Protein AF-A0A2K2BXW1-F1 (afdb_monomer_lite)

Secondary structure (DSSP, 8-state):
-HHHHHHHHHHHHHH-HHHHTTS-HHHHHHHHHHHHHHT-HHHHHHHHHHHHHTT-GGGHHHHHHHHHHHHHTT--HHHHHHHHHHHHHHHHHH--------HHHHHHHHHHHHHTT-HHHHHHHHHHHHHTT--S-SHHHHHHHHHH-HHHHH---GGG--SHHHHHHHHHHHHHHHHTT--

pLDDT: mean 77.82, std 13.11, range [39.34, 91.94]

Sequence (183 aa):
NMGELLSFQSFYFAFNRTFMHSASPVYVLMLIDSCIHLGWLEMAHGILNDMDAAGDLTGFTQHMALLTAYYSREISRNERGREGYSFWGIKSNTGSKDLEGSRDLYEVLPLDFIRGAYFERAMEVSGYMEECNMYRDKWMYKDDFLKLHKNLCWSLKASEASTEAQRKSLECVKAFRKWVGID

Organism: Populus trichocarpa (NCBI:txid3694)

Radius of gyration: 18.89 Å; chains: 1; bounding box: 45×38×52 Å

Foldseek 3Di:
DVVVVVVLVVCDVVCDPVVVVVDDVVVLLVVLVVCLVVVVLVSSVVSVVSCVVVVNLPCLVSLLSSLVSCVVVVHDLVVSLVSLVVNVVSVVVVVDLDDCRPLVSLVCSLLSCLLVLVLVSSVVSVVSCVVVVSDPDLVSSVVSNCVRVVCLLPPLDVVPCPDPVSNVSSVSSVVSCVVSVND

Structure (mmCIF, N/CA/C/O backbone):
data_AF-A0A2K2BXW1-F1
#
_entry.id   AF-A0A2K2BXW1-F1
#
loop_
_atom_site.group_PDB
_atom_site.id
_atom_site.type_symbol
_atom_site.label_atom_id
_atom_site.label_alt_id
_atom_site.label_comp_id
_atom_site.label_asym_id
_atom_site.label_entity_id
_atom_site.label_seq_id
_atom_site.pdbx_PDB_ins_code
_atom_site.Cartn_x
_atom_site.Cartn_y
_atom_site.Cartn_z
_atom_site.occupancy
_atom_site.B_iso_or_equiv
_atom_site.auth_seq_id
_atom_site.auth_comp_id
_atom_site.auth_asym_id
_atom_site.auth_atom_id
_atom_site.pdbx_PDB_model_num
ATOM 1 N N . ASN A 1 1 ? 13.863 -21.609 -12.534 1.00 48.84 1 ASN A N 1
ATOM 2 C CA . ASN A 1 1 ? 14.953 -22.580 -12.811 1.00 48.84 1 ASN A CA 1
ATOM 3 C C . ASN A 1 1 ? 16.286 -21.948 -12.384 1.00 48.84 1 ASN A C 1
ATOM 5 O O . ASN A 1 1 ? 16.442 -20.751 -12.575 1.00 48.84 1 ASN A O 1
ATOM 9 N N . MET A 1 2 ? 17.234 -22.680 -11.782 1.00 39.34 2 MET A N 1
ATOM 10 C CA . MET A 1 2 ? 18.522 -22.114 -11.316 1.00 39.34 2 MET A CA 1
ATOM 11 C C . MET A 1 2 ? 19.331 -21.466 -12.462 1.00 39.34 2 MET A C 1
ATOM 13 O O . MET A 1 2 ? 20.060 -20.505 -12.235 1.00 39.34 2 MET A O 1
ATOM 17 N N . GLY A 1 3 ? 19.128 -21.922 -13.706 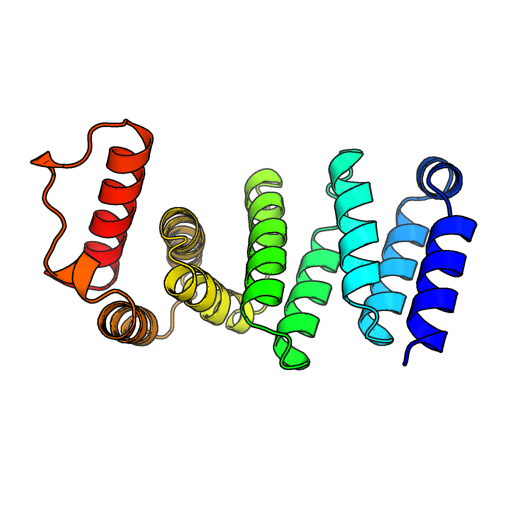1.00 49.62 3 GLY A N 1
ATOM 18 C CA . GLY A 1 3 ? 19.711 -21.306 -14.904 1.00 49.62 3 GLY A CA 1
ATOM 19 C C . GLY A 1 3 ? 19.158 -19.916 -15.255 1.00 49.62 3 GLY A C 1
ATOM 20 O O . GLY A 1 3 ? 19.908 -19.081 -15.748 1.00 49.62 3 GLY A O 1
ATOM 21 N N . GLU A 1 4 ? 17.889 -19.626 -14.946 1.00 53.47 4 GLU A N 1
ATOM 22 C CA . GLU A 1 4 ? 17.269 -18.313 -15.213 1.00 53.47 4 GLU A CA 1
ATOM 23 C C . GLU A 1 4 ? 17.752 -17.247 -14.223 1.00 53.47 4 GLU A C 1
ATOM 25 O O . GLU A 1 4 ? 17.963 -16.097 -14.596 1.00 53.47 4 GLU A O 1
ATOM 30 N N . LEU A 1 5 ? 17.988 -17.636 -12.964 1.00 50.19 5 LEU A N 1
ATOM 31 C CA . LEU A 1 5 ? 18.529 -16.755 -11.921 1.00 50.19 5 LEU A CA 1
ATOM 32 C C . LEU A 1 5 ? 19.974 -16.328 -12.216 1.00 50.19 5 LEU A C 1
ATOM 34 O O . LEU A 1 5 ? 20.338 -15.174 -11.997 1.00 50.19 5 LEU A O 1
ATOM 38 N N . LEU A 1 6 ? 20.785 -17.234 -12.767 1.00 51.28 6 LEU A N 1
ATOM 39 C CA . LEU A 1 6 ? 22.153 -16.918 -13.181 1.00 51.28 6 LEU A CA 1
ATOM 40 C C . LEU A 1 6 ? 22.181 -16.033 -14.434 1.00 51.28 6 LEU A C 1
ATOM 42 O O . LEU A 1 6 ? 22.986 -15.101 -14.493 1.00 51.28 6 LEU A O 1
ATOM 46 N N . SER A 1 7 ? 21.278 -16.246 -15.402 1.00 59.47 7 SER A N 1
ATOM 47 C CA . SER A 1 7 ? 21.140 -15.321 -16.537 1.00 59.47 7 SER A CA 1
ATOM 48 C C . SER A 1 7 ? 20.625 -13.950 -16.103 1.00 59.47 7 SER A C 1
ATOM 50 O O . SER A 1 7 ? 21.072 -12.942 -16.634 1.00 59.47 7 SER A O 1
ATOM 52 N N . PHE A 1 8 ? 19.740 -13.906 -15.105 1.00 55.47 8 PHE A N 1
ATOM 53 C CA . PHE A 1 8 ? 19.171 -12.687 -14.535 1.00 55.47 8 PHE A CA 1
ATOM 54 C C . PHE A 1 8 ? 20.229 -11.834 -13.838 1.00 55.47 8 PHE A C 1
ATOM 56 O O . PHE A 1 8 ? 20.357 -10.652 -14.143 1.00 55.47 8 PHE A O 1
ATOM 63 N N . GLN A 1 9 ? 21.023 -12.428 -12.940 1.00 57.84 9 GLN A N 1
ATOM 64 C CA . GLN A 1 9 ? 22.122 -11.713 -12.291 1.00 57.84 9 GLN A CA 1
ATOM 65 C C . GLN A 1 9 ? 23.160 -11.274 -13.316 1.00 57.84 9 GLN A C 1
ATOM 67 O O . GLN A 1 9 ? 23.591 -10.133 -13.263 1.00 57.84 9 GLN A O 1
ATOM 72 N N . SER A 1 10 ? 23.506 -12.124 -14.285 1.00 58.59 10 SER A N 1
ATOM 73 C CA . SER A 1 10 ? 24.451 -11.755 -15.346 1.00 58.59 10 SER A CA 1
ATOM 74 C C . SER A 1 10 ? 23.923 -10.620 -16.227 1.00 58.59 10 SER A C 1
ATOM 76 O O . SER A 1 10 ? 24.693 -9.735 -16.577 1.00 58.59 10 SER A O 1
ATOM 78 N N . PHE A 1 11 ? 22.625 -10.603 -16.548 1.00 60.72 11 PHE A N 1
ATOM 79 C CA . PHE A 1 11 ? 21.989 -9.530 -17.314 1.00 60.72 11 PHE A CA 1
ATOM 80 C C . PHE A 1 11 ? 21.939 -8.228 -16.514 1.00 60.72 11 PHE A C 1
ATOM 82 O O . PHE A 1 11 ? 22.378 -7.205 -17.018 1.00 60.72 11 PHE A O 1
ATOM 89 N N . TYR A 1 12 ? 21.499 -8.267 -15.254 1.00 58.25 12 TYR A N 1
ATOM 90 C CA . TYR A 1 12 ? 21.465 -7.105 -14.358 1.00 58.25 12 TYR A CA 1
ATOM 91 C C . TYR A 1 12 ? 22.872 -6.521 -14.121 1.00 58.25 12 TYR A C 1
ATOM 93 O O . TYR A 1 12 ? 23.077 -5.311 -14.224 1.00 58.25 12 TYR A O 1
ATOM 101 N N . PHE A 1 13 ? 23.878 -7.377 -13.902 1.00 55.88 13 PHE A N 1
ATOM 102 C CA . PHE A 1 13 ? 25.277 -6.962 -13.742 1.00 55.88 13 PHE A CA 1
ATOM 103 C C . PHE A 1 13 ? 25.891 -6.443 -15.052 1.00 55.88 13 PHE A C 1
ATOM 105 O O . PHE A 1 13 ? 26.672 -5.494 -15.022 1.00 55.88 13 PHE A O 1
ATOM 112 N N . ALA A 1 14 ? 25.535 -7.032 -16.201 1.00 53.28 14 ALA A N 1
ATOM 113 C CA . ALA A 1 14 ? 25.963 -6.563 -17.521 1.00 53.28 14 ALA A CA 1
ATOM 114 C C . ALA A 1 14 ? 25.272 -5.252 -17.929 1.00 53.28 14 ALA A C 1
ATOM 116 O O . ALA A 1 14 ? 25.868 -4.450 -18.644 1.00 53.28 14 ALA A O 1
ATOM 117 N N . PHE A 1 15 ? 24.044 -5.023 -17.459 1.00 55.72 15 PHE A N 1
ATOM 118 C CA . PHE A 1 15 ? 23.275 -3.810 -17.719 1.00 55.72 15 PHE A CA 1
ATOM 119 C C . PHE A 1 15 ? 23.812 -2.606 -16.929 1.00 55.72 15 PHE A C 1
ATOM 121 O O . PHE A 1 15 ? 23.799 -1.507 -17.460 1.00 55.72 15 PHE A O 1
ATOM 128 N N . ASN A 1 16 ? 24.371 -2.839 -15.733 1.00 60.56 16 ASN A N 1
ATOM 129 C CA . ASN A 1 16 ? 25.174 -1.947 -14.880 1.00 60.56 16 ASN A CA 1
ATOM 130 C C . ASN A 1 16 ? 24.644 -0.510 -14.612 1.00 60.56 16 ASN A C 1
ATOM 132 O O . ASN A 1 16 ? 24.109 0.211 -15.453 1.00 60.56 16 ASN A O 1
ATOM 136 N N . ARG A 1 17 ? 24.942 -0.015 -13.408 1.00 53.69 17 ARG A N 1
ATOM 137 C CA . ARG A 1 17 ? 24.579 1.317 -12.886 1.00 53.69 17 ARG A CA 1
ATOM 138 C C . ARG A 1 17 ? 24.999 2.478 -13.804 1.00 53.69 17 ARG A C 1
ATOM 140 O O . ARG A 1 17 ? 24.354 3.520 -13.838 1.00 53.69 17 ARG A O 1
ATOM 147 N N . THR A 1 18 ? 26.076 2.304 -14.570 1.00 51.09 18 THR A N 1
ATOM 148 C CA . THR A 1 18 ? 26.630 3.318 -15.483 1.00 51.09 18 THR A CA 1
ATOM 149 C C . THR A 1 18 ? 25.771 3.538 -16.734 1.00 51.09 18 THR A C 1
ATOM 151 O O . THR A 1 18 ? 25.723 4.658 -17.245 1.00 51.09 18 THR A O 1
ATOM 154 N N . PHE A 1 19 ? 25.067 2.508 -17.222 1.00 55.53 19 PHE A N 1
ATOM 155 C CA . PHE A 1 19 ? 24.155 2.659 -18.359 1.00 55.53 19 PHE A CA 1
ATOM 156 C C . PHE A 1 19 ? 22.874 3.374 -17.927 1.00 55.53 19 PHE A C 1
ATOM 158 O O . PHE A 1 19 ? 22.434 4.284 -18.613 1.00 55.53 19 PHE A O 1
ATOM 165 N N . MET A 1 20 ? 22.334 3.067 -16.744 1.00 56.97 20 MET A N 1
ATOM 166 C CA . MET A 1 20 ? 21.141 3.756 -16.226 1.00 56.97 20 MET A CA 1
ATOM 167 C C . MET A 1 20 ? 21.358 5.261 -16.018 1.00 56.97 20 MET A C 1
ATOM 169 O O . MET A 1 20 ? 20.463 6.047 -16.296 1.00 56.97 20 MET A O 1
ATOM 173 N N . HIS A 1 21 ? 22.562 5.679 -15.609 1.00 58.12 21 HIS A N 1
ATOM 174 C CA . HIS A 1 21 ? 22.909 7.101 -15.490 1.00 58.12 21 HIS A CA 1
ATOM 175 C C . HIS A 1 21 ? 23.162 7.814 -16.833 1.00 58.12 21 HIS A C 1
ATOM 177 O O . HIS A 1 21 ? 23.206 9.042 -16.858 1.00 58.12 21 HIS A O 1
ATOM 183 N N . SER A 1 22 ? 23.367 7.079 -17.933 1.00 58.22 22 SER A N 1
ATOM 184 C CA . SER A 1 22 ? 23.661 7.646 -19.263 1.00 58.22 22 SER A CA 1
ATOM 185 C C . SER A 1 22 ? 22.553 7.425 -20.299 1.00 58.22 22 SER A C 1
ATOM 187 O O . SER A 1 22 ? 22.516 8.119 -21.316 1.00 58.22 22 SER A O 1
ATOM 189 N N . ALA A 1 23 ? 21.638 6.491 -20.048 1.00 63.69 23 ALA A N 1
ATOM 190 C CA . ALA A 1 23 ? 20.479 6.223 -20.878 1.00 63.69 23 ALA A CA 1
ATOM 191 C C . ALA A 1 23 ? 19.386 7.271 -20.639 1.00 63.69 23 ALA A C 1
ATOM 193 O O . ALA A 1 23 ? 19.171 7.741 -19.525 1.00 63.69 23 ALA A O 1
ATOM 194 N N . SER A 1 24 ? 18.656 7.619 -21.701 1.00 72.25 24 SER A N 1
ATOM 195 C CA . SER A 1 24 ? 17.443 8.425 -21.558 1.00 72.25 24 SER A CA 1
ATOM 196 C C . SER A 1 24 ? 16.421 7.677 -20.683 1.00 72.25 24 SER A C 1
ATOM 198 O O . SER A 1 24 ? 16.218 6.482 -20.929 1.00 72.25 24 SER A O 1
ATOM 200 N N . PRO A 1 25 ? 15.731 8.355 -19.741 1.00 73.44 25 PRO A N 1
ATOM 201 C CA . PRO A 1 25 ? 14.702 7.750 -18.887 1.00 73.44 25 PRO A CA 1
ATOM 202 C C . PRO A 1 25 ? 13.674 6.920 -19.666 1.00 73.44 25 PRO A C 1
ATOM 204 O O . PRO A 1 25 ? 13.273 5.850 -19.229 1.00 73.44 25 PRO A O 1
ATOM 207 N N . VAL A 1 26 ? 13.336 7.334 -20.892 1.00 78.19 26 VAL A N 1
ATOM 208 C CA . VAL A 1 26 ? 12.394 6.625 -21.774 1.00 78.19 26 VAL A CA 1
ATOM 209 C C . VAL A 1 26 ? 12.809 5.171 -22.044 1.00 78.19 26 VAL A C 1
ATOM 211 O O . VAL A 1 26 ? 11.965 4.281 -21.997 1.00 78.19 26 VAL A O 1
ATOM 214 N N . TYR A 1 27 ? 14.096 4.896 -22.287 1.00 81.12 27 TYR A N 1
ATOM 215 C CA . TYR A 1 27 ? 14.561 3.524 -22.545 1.00 81.12 27 TYR A CA 1
ATOM 216 C C . TYR A 1 27 ? 14.471 2.642 -21.306 1.00 81.12 27 TYR A C 1
ATOM 218 O O . TYR A 1 27 ? 14.198 1.446 -21.412 1.00 81.12 27 TYR A O 1
ATOM 226 N N . VAL A 1 28 ? 14.693 3.237 -20.137 1.00 82.25 28 VAL A N 1
ATOM 227 C CA . VAL A 1 28 ? 14.585 2.535 -18.864 1.00 82.25 28 VAL A CA 1
ATOM 228 C C . VAL A 1 28 ? 13.135 2.130 -18.603 1.00 82.25 28 VAL A C 1
ATOM 230 O O . VAL A 1 28 ? 12.875 0.974 -18.275 1.00 82.25 28 VAL A O 1
ATOM 233 N N . LEU A 1 29 ? 12.185 3.037 -18.840 1.00 86.69 29 LEU A N 1
ATOM 234 C CA . LEU A 1 29 ? 10.755 2.746 -18.717 1.00 86.69 29 LEU A CA 1
ATOM 235 C C . LEU A 1 29 ? 10.319 1.612 -19.666 1.00 86.69 29 LEU A C 1
ATOM 237 O O . LEU A 1 29 ? 9.643 0.682 -19.234 1.00 86.69 29 LEU A O 1
ATOM 241 N N . MET A 1 30 ? 10.782 1.616 -20.925 1.00 87.94 30 MET A N 1
ATOM 242 C CA . MET A 1 30 ? 10.498 0.536 -21.888 1.00 87.94 30 MET A CA 1
ATOM 243 C C . MET A 1 30 ? 11.076 -0.822 -21.461 1.00 87.94 30 MET A C 1
ATOM 245 O O . MET A 1 30 ? 10.478 -1.872 -21.723 1.00 87.94 30 MET A O 1
ATOM 249 N N . LEU A 1 31 ? 12.248 -0.824 -20.819 1.00 86.94 31 LEU A N 1
ATOM 250 C CA . LEU A 1 31 ? 12.839 -2.039 -20.264 1.00 86.94 31 LEU A CA 1
ATOM 251 C C . LEU A 1 31 ? 11.983 -2.585 -19.120 1.00 86.94 31 LEU A C 1
ATOM 253 O O . LEU A 1 31 ? 11.695 -3.780 -19.105 1.00 86.94 31 LEU A O 1
ATOM 257 N N . ILE A 1 32 ? 11.547 -1.719 -18.203 1.00 89.38 32 ILE A N 1
ATOM 258 C CA . ILE A 1 32 ? 10.668 -2.104 -17.094 1.00 89.38 32 ILE A CA 1
ATOM 259 C C . ILE A 1 32 ? 9.369 -2.707 -17.631 1.00 89.38 32 ILE A C 1
ATOM 261 O O . ILE A 1 32 ? 8.989 -3.802 -17.210 1.00 89.38 32 ILE A O 1
ATOM 265 N N . ASP A 1 33 ? 8.740 -2.060 -18.615 1.00 90.31 33 ASP A N 1
ATOM 266 C CA . ASP A 1 33 ? 7.541 -2.590 -19.265 1.00 90.31 33 ASP A CA 1
ATOM 267 C C . ASP A 1 33 ? 7.815 -3.981 -19.849 1.00 90.31 33 ASP A C 1
ATOM 269 O O . ASP A 1 33 ? 7.049 -4.918 -19.617 1.00 90.31 33 ASP A O 1
ATOM 273 N N . SER A 1 34 ? 8.942 -4.164 -20.537 1.00 91.12 34 SER A N 1
ATOM 274 C CA . SER A 1 34 ? 9.338 -5.466 -21.088 1.00 91.12 34 SER A CA 1
ATOM 275 C C . SER A 1 34 ? 9.509 -6.530 -19.995 1.00 91.12 34 SER A C 1
ATOM 277 O O . SER A 1 34 ? 8.998 -7.643 -20.136 1.00 91.12 34 SER A O 1
ATOM 279 N N . CYS A 1 35 ? 10.159 -6.195 -18.874 1.00 89.94 35 CYS A N 1
ATOM 280 C CA . CYS A 1 35 ? 10.297 -7.083 -17.718 1.00 89.94 35 CYS A CA 1
ATOM 281 C C . CYS A 1 35 ? 8.930 -7.490 -17.143 1.00 89.94 35 CYS A C 1
ATOM 283 O O . CYS A 1 35 ? 8.716 -8.671 -16.866 1.00 89.94 35 CYS A O 1
ATOM 285 N N . ILE A 1 36 ? 7.985 -6.552 -17.017 1.00 91.94 36 ILE A N 1
ATOM 286 C CA . ILE A 1 36 ? 6.620 -6.822 -16.533 1.00 91.94 36 ILE A CA 1
ATOM 287 C C . ILE A 1 36 ? 5.892 -7.796 -17.469 1.00 91.94 36 ILE A C 1
ATOM 289 O O . ILE A 1 36 ? 5.328 -8.798 -17.012 1.00 91.94 36 ILE A O 1
ATOM 293 N N . HIS A 1 37 ? 5.947 -7.548 -18.780 1.00 90.75 37 HIS A N 1
ATOM 294 C CA . HIS A 1 37 ? 5.313 -8.407 -19.784 1.00 90.75 37 HIS A CA 1
ATOM 295 C C . HIS A 1 37 ? 5.898 -9.828 -19.761 1.00 90.75 37 HIS A C 1
ATOM 297 O O . HIS A 1 37 ? 5.150 -10.809 -19.754 1.00 90.75 37 HIS A O 1
ATOM 303 N N . LEU A 1 38 ? 7.224 -9.953 -19.650 1.00 87.88 38 LEU A N 1
ATOM 304 C CA . LEU A 1 38 ? 7.920 -11.241 -19.551 1.00 87.88 38 LEU A CA 1
ATOM 305 C C . LEU A 1 38 ? 7.726 -11.941 -18.196 1.00 87.88 38 LEU A C 1
ATOM 307 O O . LEU A 1 38 ? 7.980 -13.138 -18.077 1.00 87.88 38 LEU A O 1
ATOM 311 N N . GLY A 1 39 ? 7.231 -11.235 -17.177 1.00 87.56 39 GLY A N 1
ATOM 312 C CA . GLY A 1 39 ? 7.048 -11.780 -15.833 1.00 87.56 39 GLY A CA 1
ATOM 313 C C . GLY A 1 39 ? 8.270 -11.720 -14.938 1.00 87.56 39 GLY A C 1
ATOM 314 O O . GLY A 1 39 ? 8.292 -12.365 -13.893 1.00 87.56 39 GLY A O 1
ATOM 315 N N . TRP A 1 40 ? 9.280 -10.951 -15.322 1.00 89.06 40 TRP A N 1
ATOM 316 C CA . TRP A 1 40 ? 10.480 -10.712 -14.530 1.00 89.06 40 TRP A CA 1
ATOM 317 C C . TRP A 1 40 ? 10.213 -9.607 -13.503 1.00 89.06 40 TRP A C 1
ATOM 319 O O . TRP A 1 40 ? 10.855 -8.558 -13.516 1.00 89.06 40 TRP A O 1
ATOM 329 N N . LEU A 1 41 ? 9.230 -9.840 -12.627 1.00 89.56 41 LEU A N 1
ATOM 330 C CA . LEU A 1 41 ? 8.696 -8.818 -11.722 1.00 89.56 41 LEU A CA 1
ATOM 331 C C . LEU A 1 41 ? 9.747 -8.303 -10.736 1.00 89.56 41 LEU A C 1
ATOM 333 O O . LEU A 1 41 ? 9.879 -7.100 -10.570 1.00 89.56 41 LEU A O 1
ATOM 337 N N . GLU A 1 42 ? 10.568 -9.190 -10.171 1.00 86.94 42 GLU A N 1
ATOM 338 C CA . GLU A 1 42 ? 11.657 -8.784 -9.274 1.00 86.94 42 GLU A CA 1
ATOM 339 C C . GLU A 1 42 ? 12.731 -7.949 -10.000 1.00 86.94 42 GLU A C 1
ATOM 341 O O . GLU A 1 42 ? 13.354 -7.087 -9.3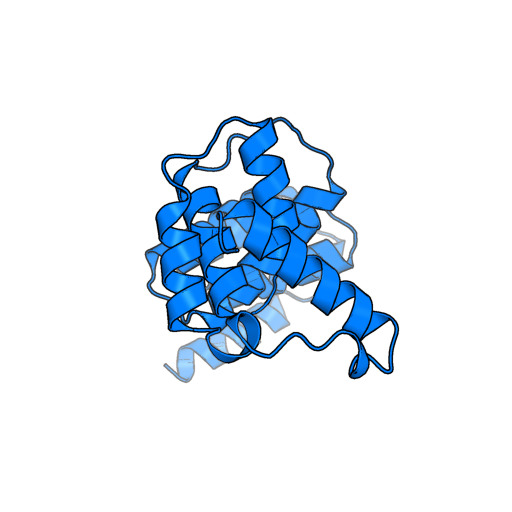86 1.00 86.94 42 GLU A O 1
ATOM 346 N N . MET A 1 43 ? 12.932 -8.148 -11.316 1.00 85.19 43 MET A N 1
ATOM 347 C CA . MET A 1 43 ? 13.828 -7.282 -12.103 1.00 85.19 43 MET A CA 1
ATOM 348 C C . MET A 1 43 ? 13.227 -5.897 -12.258 1.00 85.19 43 MET A C 1
ATOM 350 O O . MET A 1 43 ? 13.904 -4.906 -12.012 1.00 85.19 43 MET A O 1
ATOM 354 N N . ALA A 1 44 ? 11.958 -5.848 -12.665 1.00 89.69 44 ALA A N 1
ATOM 355 C CA . ALA A 1 44 ? 11.225 -4.603 -12.822 1.00 89.69 44 ALA A CA 1
ATOM 356 C C . ALA A 1 44 ? 11.220 -3.810 -11.506 1.00 89.69 44 ALA A C 1
ATOM 358 O O . ALA A 1 44 ? 11.543 -2.627 -11.517 1.00 89.69 44 ALA A O 1
ATOM 359 N N . HIS A 1 45 ? 10.958 -4.482 -10.381 1.00 88.56 45 HIS A N 1
ATOM 360 C CA . HIS A 1 45 ? 11.012 -3.904 -9.039 1.00 88.56 45 HIS A CA 1
ATOM 361 C C . HIS A 1 45 ? 12.404 -3.355 -8.698 1.00 88.56 45 HIS A C 1
ATOM 363 O O . HIS A 1 45 ? 12.528 -2.224 -8.240 1.00 88.56 45 HIS A O 1
ATOM 369 N N . GLY A 1 46 ? 13.462 -4.140 -8.937 1.00 86.50 46 GLY A N 1
ATOM 370 C CA . GLY A 1 46 ? 14.838 -3.712 -8.677 1.00 86.50 46 GLY A CA 1
ATOM 371 C C . GLY A 1 46 ? 15.229 -2.474 -9.485 1.00 86.50 46 GLY A C 1
ATOM 372 O O . GLY A 1 46 ? 15.745 -1.516 -8.919 1.00 86.50 46 GLY A O 1
ATOM 373 N N . ILE A 1 47 ? 14.916 -2.468 -10.785 1.00 85.38 47 ILE A N 1
ATOM 374 C CA . ILE A 1 47 ? 15.198 -1.337 -11.676 1.00 85.38 47 ILE A CA 1
ATOM 375 C C . ILE A 1 47 ? 14.419 -0.088 -11.239 1.00 85.38 47 ILE A C 1
ATOM 377 O O . ILE A 1 47 ? 14.998 0.994 -11.180 1.00 85.38 47 ILE A O 1
ATOM 381 N N . LEU A 1 48 ? 13.132 -0.230 -10.909 1.00 86.06 48 LEU A N 1
ATOM 382 C CA . LEU A 1 48 ? 12.307 0.882 -10.434 1.00 86.06 48 LEU A CA 1
ATOM 383 C C . LEU A 1 48 ? 12.838 1.485 -9.132 1.00 86.06 48 LEU A C 1
ATOM 385 O O . LEU A 1 48 ? 13.020 2.695 -9.052 1.00 86.06 48 LEU A O 1
ATOM 389 N N . ASN A 1 49 ? 13.189 0.650 -8.153 1.00 84.69 49 ASN A N 1
ATOM 390 C CA . ASN A 1 49 ? 13.772 1.134 -6.902 1.00 84.69 49 ASN A CA 1
ATOM 391 C C . ASN A 1 49 ? 15.107 1.864 -7.126 1.00 84.69 49 ASN A C 1
ATOM 393 O O . ASN A 1 49 ? 15.395 2.841 -6.434 1.00 84.69 49 ASN A O 1
ATOM 397 N N . ASP A 1 50 ? 15.931 1.402 -8.073 1.00 83.31 50 ASP A N 1
ATOM 398 C CA . ASP A 1 50 ? 17.182 2.076 -8.432 1.00 83.31 50 ASP A CA 1
ATOM 399 C C . ASP A 1 50 ? 16.919 3.455 -9.073 1.00 83.31 50 ASP A C 1
ATOM 401 O O . ASP A 1 50 ? 17.649 4.409 -8.788 1.00 83.31 50 ASP A O 1
ATOM 405 N N . MET A 1 51 ? 15.864 3.586 -9.889 1.00 81.06 51 MET A N 1
ATOM 406 C CA . MET A 1 51 ? 15.420 4.874 -10.445 1.00 81.06 51 MET A CA 1
ATOM 407 C C . MET A 1 51 ? 14.916 5.830 -9.360 1.00 81.06 51 MET A C 1
ATOM 409 O O . MET A 1 51 ? 15.345 6.986 -9.309 1.00 81.06 51 MET A O 1
ATOM 413 N N . ASP A 1 52 ? 14.066 5.344 -8.454 1.00 80.19 52 ASP A N 1
ATOM 414 C CA . ASP A 1 52 ? 13.540 6.137 -7.340 1.00 80.19 52 ASP A CA 1
ATOM 415 C C . ASP A 1 52 ? 14.667 6.620 -6.421 1.00 80.19 52 ASP A C 1
ATOM 417 O O . ASP A 1 52 ? 14.690 7.778 -5.997 1.00 80.19 52 ASP A O 1
ATOM 421 N N . ALA A 1 53 ? 15.648 5.753 -6.144 1.00 81.62 53 ALA A N 1
ATOM 422 C CA . ALA A 1 53 ? 16.827 6.098 -5.355 1.00 81.62 53 ALA A CA 1
ATOM 423 C C . ALA A 1 53 ? 17.704 7.165 -6.035 1.00 81.62 53 ALA A C 1
ATOM 425 O O . ALA A 1 53 ? 18.408 7.909 -5.347 1.00 81.62 53 ALA A O 1
ATOM 426 N N . ALA A 1 54 ? 17.655 7.266 -7.367 1.00 80.31 54 ALA A N 1
ATOM 427 C CA . ALA A 1 54 ? 18.284 8.341 -8.131 1.00 80.31 54 ALA A CA 1
ATOM 428 C C . ALA A 1 54 ? 17.449 9.641 -8.156 1.00 80.31 54 ALA A C 1
ATOM 430 O O . ALA A 1 54 ? 17.929 10.659 -8.659 1.00 80.31 54 ALA A O 1
ATOM 431 N N . GLY A 1 55 ? 16.239 9.632 -7.583 1.00 76.06 55 GLY A N 1
ATOM 432 C CA . GLY A 1 55 ? 15.323 10.771 -7.514 1.00 76.06 55 GLY A CA 1
ATOM 433 C C . GLY A 1 55 ? 14.408 10.925 -8.732 1.00 76.06 55 GLY A C 1
ATOM 434 O O . GLY A 1 55 ? 13.770 11.969 -8.873 1.00 76.06 55 GLY A O 1
ATOM 435 N N . ASP A 1 56 ? 14.342 9.924 -9.614 1.00 72.56 56 ASP A N 1
ATOM 436 C CA . ASP A 1 56 ? 13.502 9.959 -10.810 1.00 72.56 56 ASP A CA 1
ATOM 437 C C . ASP A 1 56 ? 12.102 9.392 -10.521 1.00 72.56 56 ASP A C 1
ATOM 439 O O . ASP A 1 56 ? 11.874 8.189 -10.571 1.00 72.56 56 ASP A O 1
ATOM 443 N N . LEU A 1 57 ? 11.140 10.278 -10.243 1.00 67.00 57 LEU A N 1
ATOM 444 C CA . LEU A 1 57 ? 9.747 9.908 -9.948 1.00 67.00 57 LEU A CA 1
ATOM 445 C C . LEU A 1 57 ? 8.892 9.650 -11.209 1.00 67.00 57 LEU A C 1
ATOM 447 O O . LEU A 1 57 ? 7.662 9.591 -11.119 1.00 67.00 57 LEU A O 1
ATOM 451 N N . THR A 1 58 ? 9.500 9.522 -12.396 1.00 70.06 58 THR A N 1
ATOM 452 C CA . THR A 1 58 ? 8.760 9.264 -13.649 1.00 70.06 58 THR A CA 1
ATOM 453 C C . THR A 1 58 ? 8.169 7.852 -13.735 1.00 70.06 58 THR A C 1
ATOM 455 O O . THR A 1 58 ? 7.281 7.618 -14.554 1.00 70.06 58 THR A O 1
ATOM 458 N N . GLY A 1 59 ? 8.578 6.934 -12.853 1.00 72.94 59 GLY A N 1
ATOM 459 C CA . GLY A 1 59 ? 8.169 5.525 -12.843 1.00 72.94 59 GLY A CA 1
ATOM 460 C C . GLY A 1 59 ? 6.760 5.221 -12.315 1.00 72.94 59 GLY A C 1
ATOM 461 O O . GLY A 1 59 ? 6.416 4.052 -12.155 1.00 72.94 59 GLY A O 1
ATOM 462 N N . PHE A 1 60 ? 5.913 6.216 -12.023 1.00 78.88 60 PHE A N 1
ATOM 463 C CA . PHE A 1 60 ? 4.595 5.970 -11.412 1.00 78.88 60 PHE A CA 1
ATOM 464 C C . PHE A 1 60 ? 3.712 5.000 -12.224 1.00 78.88 60 PHE A C 1
ATOM 466 O O . PHE A 1 60 ? 3.101 4.085 -11.665 1.00 78.88 60 PHE A O 1
ATOM 473 N N . THR A 1 61 ? 3.658 5.166 -13.549 1.00 83.88 61 THR A N 1
ATOM 474 C CA . THR A 1 61 ? 2.902 4.267 -14.441 1.00 83.88 61 THR A CA 1
ATOM 475 C C . THR A 1 61 ? 3.455 2.843 -14.439 1.00 83.88 61 THR A C 1
ATOM 477 O O . THR A 1 61 ? 2.698 1.880 -14.547 1.00 83.88 61 THR A O 1
ATOM 480 N N . GLN A 1 62 ? 4.763 2.702 -14.252 1.00 87.69 62 GLN A N 1
ATOM 481 C CA . GLN A 1 62 ? 5.465 1.430 -14.205 1.00 87.69 62 GLN A CA 1
ATOM 482 C C . GLN A 1 62 ? 5.247 0.738 -12.856 1.00 87.69 62 GLN A C 1
ATOM 484 O O . GLN A 1 62 ? 5.003 -0.463 -12.852 1.00 87.69 62 GLN A O 1
ATOM 489 N N . HIS A 1 63 ? 5.208 1.471 -11.737 1.00 87.69 63 HIS A N 1
ATOM 490 C CA . HIS A 1 63 ? 4.767 0.927 -10.444 1.00 87.69 63 HIS A CA 1
ATOM 491 C C . HIS A 1 63 ? 3.317 0.441 -10.485 1.00 87.69 63 HIS A C 1
ATOM 493 O O . HIS A 1 63 ? 3.016 -0.650 -10.009 1.00 87.69 63 HIS A O 1
ATOM 499 N N . MET A 1 64 ? 2.412 1.200 -11.114 1.00 87.38 64 MET A N 1
ATOM 500 C CA . MET A 1 64 ? 1.031 0.755 -11.356 1.00 87.38 64 MET A CA 1
ATOM 501 C C . MET A 1 64 ? 0.980 -0.557 -12.144 1.00 87.38 64 MET A C 1
ATOM 503 O O . MET A 1 64 ? 0.282 -1.497 -11.752 1.00 87.38 64 MET A O 1
ATOM 507 N N . ALA A 1 65 ? 1.702 -0.620 -13.266 1.00 89.69 65 ALA A N 1
ATOM 508 C CA . ALA A 1 65 ? 1.743 -1.796 -14.128 1.00 89.69 65 ALA A CA 1
ATOM 509 C C . ALA A 1 65 ? 2.361 -3.002 -13.406 1.00 89.69 65 ALA A C 1
ATOM 511 O O . ALA A 1 65 ? 1.822 -4.110 -13.475 1.00 89.69 65 ALA A O 1
ATOM 512 N N . LEU A 1 66 ? 3.441 -2.775 -12.656 1.00 91.06 66 LEU A N 1
ATOM 513 C CA . LEU A 1 66 ? 4.114 -3.788 -11.861 1.00 91.06 66 LEU A CA 1
ATOM 514 C C . LEU A 1 66 ? 3.175 -4.331 -10.782 1.00 91.06 66 LEU A C 1
ATOM 516 O O . LEU A 1 66 ? 2.916 -5.533 -10.756 1.00 91.06 66 LEU A O 1
ATOM 520 N N . LEU A 1 67 ? 2.581 -3.461 -9.961 1.00 89.88 67 LEU A N 1
ATOM 521 C CA . LEU A 1 67 ? 1.629 -3.852 -8.922 1.00 89.88 67 LEU A CA 1
ATOM 522 C C . LEU A 1 67 ? 0.431 -4.621 -9.506 1.00 89.88 67 LEU A C 1
ATOM 524 O O . LEU A 1 67 ? 0.028 -5.653 -8.966 1.00 89.88 67 LEU A O 1
ATOM 528 N N . THR A 1 68 ? -0.097 -4.184 -10.651 1.00 89.62 68 THR A N 1
ATOM 529 C CA . THR A 1 68 ? -1.171 -4.894 -11.369 1.00 89.62 68 THR A CA 1
ATOM 530 C C . THR A 1 68 ? -0.735 -6.302 -11.791 1.00 89.62 68 THR A C 1
ATOM 532 O O . THR A 1 68 ? -1.498 -7.263 -11.650 1.00 89.62 68 THR A O 1
ATOM 535 N N . ALA A 1 69 ? 0.505 -6.465 -12.258 1.00 90.25 69 ALA A N 1
ATOM 536 C CA . ALA A 1 69 ? 1.062 -7.770 -12.599 1.00 90.25 69 ALA A CA 1
ATOM 537 C C . ALA A 1 69 ? 1.264 -8.665 -11.363 1.00 90.25 69 ALA A C 1
ATOM 539 O O . ALA A 1 69 ? 0.975 -9.861 -11.435 1.00 90.25 69 ALA A O 1
ATOM 540 N N . TYR A 1 70 ? 1.675 -8.095 -10.223 1.00 90.00 70 TYR A N 1
ATOM 541 C CA . TYR A 1 70 ? 1.758 -8.793 -8.933 1.00 90.00 70 TYR A CA 1
ATOM 542 C C . TYR A 1 70 ? 0.391 -9.353 -8.498 1.00 90.00 70 TYR A C 1
ATOM 544 O O . TYR A 1 70 ? 0.312 -10.495 -8.037 1.00 90.00 70 TYR A O 1
ATOM 552 N N . TYR A 1 71 ? -0.696 -8.596 -8.690 1.00 86.56 71 TYR A N 1
ATOM 553 C CA . TYR A 1 71 ? -2.059 -9.084 -8.438 1.00 86.56 71 TYR A CA 1
ATOM 554 C C . TYR A 1 71 ? -2.505 -10.149 -9.442 1.00 86.56 71 TYR A C 1
ATOM 556 O O . TYR A 1 71 ? -3.109 -11.143 -9.045 1.00 86.56 71 TYR A O 1
ATOM 564 N N . SER A 1 72 ? -2.176 -9.972 -10.722 1.00 86.56 72 SER A N 1
ATOM 565 C CA . SER A 1 72 ? -2.623 -10.865 -11.801 1.00 86.56 72 SER A CA 1
ATOM 566 C C . SER A 1 72 ? -1.935 -12.235 -11.795 1.00 86.56 72 SER A C 1
ATOM 568 O O . SER A 1 72 ? -2.459 -13.184 -12.369 1.00 86.56 72 SER A O 1
ATOM 570 N N . ARG A 1 73 ? -0.753 -12.352 -11.176 1.00 83.94 73 ARG A N 1
ATOM 571 C CA . ARG A 1 73 ? 0.089 -13.563 -11.205 1.00 83.94 73 ARG A CA 1
ATOM 572 C C . ARG A 1 73 ? 0.105 -14.346 -9.887 1.00 83.94 73 ARG A C 1
ATOM 574 O O . ARG A 1 73 ? 0.994 -15.165 -9.691 1.00 83.94 73 ARG A O 1
ATOM 581 N N . GLU A 1 74 ? -0.846 -14.081 -8.987 1.00 77.75 74 GLU A N 1
ATOM 582 C CA . GLU A 1 74 ? -0.960 -14.736 -7.669 1.00 77.75 74 GLU A CA 1
ATOM 583 C C . GLU A 1 74 ? 0.345 -14.722 -6.848 1.00 77.75 74 GLU A C 1
ATOM 585 O O . GLU A 1 74 ? 0.625 -15.631 -6.063 1.00 77.75 74 GLU A O 1
ATOM 590 N N . ILE A 1 75 ? 1.152 -13.668 -7.010 1.00 85.19 75 ILE A N 1
ATOM 591 C CA . ILE A 1 75 ? 2.405 -13.508 -6.271 1.00 85.19 75 ILE A CA 1
ATOM 592 C C . ILE A 1 75 ? 2.119 -13.429 -4.766 1.00 85.19 75 ILE A C 1
ATOM 594 O O . ILE A 1 75 ? 1.037 -13.005 -4.336 1.00 85.19 75 ILE A O 1
ATOM 598 N N . SER A 1 76 ? 3.089 -13.849 -3.948 1.00 82.38 76 SER A N 1
ATOM 599 C CA . SER A 1 76 ? 2.908 -13.940 -2.504 1.00 82.38 76 SER A CA 1
ATOM 600 C C . SER A 1 76 ? 2.480 -12.597 -1.905 1.00 82.38 76 SER A C 1
ATOM 602 O O . SER A 1 76 ? 2.962 -11.528 -2.278 1.00 82.38 76 SER A O 1
ATOM 604 N N . ARG A 1 77 ? 1.578 -12.643 -0.921 1.00 76.00 77 ARG A N 1
ATOM 605 C CA . ARG A 1 77 ? 1.003 -11.434 -0.299 1.00 76.00 77 ARG A CA 1
ATOM 606 C C . ARG A 1 77 ? 2.069 -10.483 0.242 1.00 7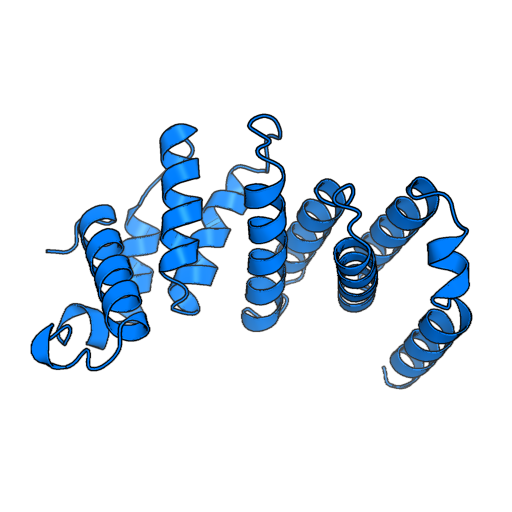6.00 77 ARG A C 1
ATOM 608 O O . ARG A 1 77 ? 1.900 -9.274 0.156 1.00 76.00 77 ARG A O 1
ATOM 615 N N . ASN A 1 78 ? 3.163 -11.028 0.770 1.00 76.25 78 ASN A N 1
ATOM 616 C CA . ASN A 1 78 ? 4.267 -10.237 1.306 1.00 76.25 78 ASN A CA 1
ATOM 617 C C . ASN A 1 78 ? 4.954 -9.423 0.203 1.00 76.25 78 ASN A C 1
ATOM 619 O O . ASN A 1 78 ? 5.219 -8.242 0.395 1.00 76.25 78 ASN A O 1
ATOM 623 N N . GLU A 1 79 ? 5.223 -10.041 -0.946 1.00 81.56 79 GLU A N 1
ATOM 624 C CA . GLU A 1 79 ? 5.811 -9.369 -2.108 1.00 81.56 79 GLU A CA 1
ATOM 625 C C . GLU A 1 79 ? 4.868 -8.304 -2.675 1.00 81.56 79 GLU A C 1
ATOM 627 O O . GLU A 1 79 ? 5.284 -7.160 -2.848 1.00 81.56 79 GLU A O 1
ATOM 632 N N . ARG A 1 80 ? 3.577 -8.627 -2.847 1.00 84.31 80 ARG A N 1
ATOM 633 C CA . ARG A 1 80 ? 2.577 -7.643 -3.301 1.00 84.31 80 ARG A CA 1
ATOM 634 C C . ARG A 1 80 ? 2.448 -6.459 -2.345 1.00 84.31 80 ARG A C 1
ATOM 636 O O . ARG A 1 80 ? 2.323 -5.325 -2.789 1.00 84.31 80 ARG A O 1
ATOM 643 N N . GLY A 1 81 ? 2.489 -6.714 -1.036 1.00 83.38 81 GLY A N 1
ATOM 644 C CA . GLY A 1 81 ? 2.420 -5.674 -0.011 1.00 83.38 81 GLY A CA 1
ATOM 645 C C . GLY A 1 81 ? 3.621 -4.725 -0.045 1.00 83.38 81 GLY A C 1
ATOM 646 O O . GLY A 1 81 ? 3.441 -3.524 0.148 1.00 83.38 81 GLY A O 1
ATOM 647 N N . ARG A 1 82 ? 4.829 -5.234 -0.341 1.00 83.06 82 ARG A N 1
ATOM 648 C CA . ARG A 1 82 ? 6.022 -4.391 -0.539 1.00 83.06 82 ARG A CA 1
ATOM 649 C C . ARG A 1 82 ? 5.881 -3.501 -1.768 1.00 83.06 82 ARG A C 1
ATOM 651 O O . ARG A 1 82 ? 6.101 -2.302 -1.655 1.00 83.06 82 ARG A O 1
ATOM 658 N N . GLU A 1 83 ? 5.463 -4.063 -2.901 1.00 86.12 83 GLU A N 1
ATOM 659 C CA . GLU A 1 83 ? 5.233 -3.266 -4.113 1.00 86.12 83 GLU A CA 1
ATOM 660 C C . GLU A 1 83 ? 4.132 -2.223 -3.894 1.00 86.12 83 GLU A C 1
ATOM 662 O O . GLU A 1 83 ? 4.295 -1.058 -4.243 1.00 86.12 83 GLU A O 1
ATOM 667 N N . GLY A 1 84 ? 3.037 -2.609 -3.233 1.00 85.25 84 GLY A N 1
ATOM 668 C CA . GLY A 1 84 ? 1.955 -1.695 -2.877 1.00 85.25 84 GLY A CA 1
ATOM 669 C C . GLY A 1 84 ? 2.428 -0.535 -2.001 1.00 85.25 84 GLY A C 1
ATOM 670 O O . GLY A 1 84 ? 1.976 0.597 -2.178 1.00 85.25 84 GLY A O 1
ATOM 671 N N . TYR A 1 85 ? 3.368 -0.797 -1.089 1.00 84.94 85 TYR A N 1
ATOM 672 C CA . TYR A 1 85 ? 3.997 0.231 -0.265 1.00 84.94 85 TYR A CA 1
ATOM 673 C C . TYR A 1 85 ? 4.837 1.208 -1.101 1.00 84.94 85 TYR A C 1
ATOM 675 O O . TYR A 1 85 ? 4.679 2.419 -0.937 1.00 84.94 85 TYR A O 1
ATOM 683 N N . SER A 1 86 ? 5.690 0.706 -2.004 1.00 84.38 86 SER A N 1
ATOM 684 C CA . SER A 1 86 ? 6.500 1.545 -2.904 1.00 84.38 86 SER A CA 1
ATOM 685 C C . SER A 1 86 ? 5.617 2.415 -3.799 1.00 84.38 86 SER A C 1
ATOM 687 O O . SER A 1 86 ? 5.741 3.641 -3.789 1.00 84.38 86 SER A O 1
ATOM 689 N N . PHE A 1 87 ? 4.647 1.792 -4.475 1.00 86.69 87 PHE A N 1
ATOM 690 C CA . PHE A 1 87 ? 3.665 2.472 -5.317 1.00 86.69 87 PHE A CA 1
ATOM 691 C C . PHE A 1 87 ? 2.970 3.622 -4.575 1.00 86.69 87 PHE A C 1
ATOM 693 O O . PHE A 1 87 ? 2.903 4.751 -5.073 1.00 86.69 87 PHE A O 1
ATOM 700 N N . TRP A 1 88 ? 2.472 3.354 -3.364 1.00 85.88 88 TRP A N 1
ATOM 701 C CA . TRP A 1 88 ? 1.765 4.366 -2.590 1.00 85.88 88 TRP A CA 1
ATOM 702 C C . TRP A 1 88 ? 2.683 5.498 -2.113 1.00 85.88 88 TRP A C 1
ATOM 704 O O . TRP A 1 88 ? 2.285 6.661 -2.151 1.00 85.88 88 TRP A O 1
ATOM 714 N N . GLY A 1 89 ? 3.929 5.194 -1.738 1.00 83.12 89 GLY A N 1
ATOM 715 C CA . GLY A 1 89 ? 4.917 6.215 -1.376 1.00 83.12 89 GLY A CA 1
ATOM 716 C C . GLY A 1 89 ? 5.162 7.221 -2.506 1.00 83.12 89 GLY A C 1
ATOM 717 O O . GLY A 1 89 ? 5.148 8.436 -2.284 1.00 83.12 89 GLY A O 1
ATOM 718 N N . ILE A 1 90 ? 5.293 6.734 -3.740 1.00 79.56 90 ILE A N 1
ATOM 719 C CA . ILE A 1 90 ? 5.483 7.582 -4.928 1.00 79.56 90 ILE A CA 1
ATOM 720 C C . ILE A 1 90 ? 4.209 8.373 -5.234 1.00 79.56 90 ILE A C 1
ATOM 722 O O . ILE A 1 90 ? 4.270 9.577 -5.503 1.00 79.56 90 ILE A O 1
ATOM 726 N N . LYS A 1 91 ? 3.034 7.738 -5.122 1.00 79.06 91 LYS A N 1
ATOM 727 C CA . LYS A 1 91 ? 1.733 8.412 -5.265 1.00 79.06 91 LYS A CA 1
ATOM 728 C C . LYS A 1 91 ? 1.601 9.595 -4.305 1.00 79.06 91 LYS A C 1
ATOM 730 O O . LYS A 1 91 ? 1.187 10.673 -4.732 1.00 79.06 91 LYS A O 1
ATOM 735 N N . SER A 1 92 ? 1.951 9.402 -3.030 1.00 77.56 92 SER A N 1
ATOM 736 C CA . SER A 1 92 ? 1.862 10.453 -2.013 1.00 77.56 92 SER A CA 1
ATOM 737 C C . SER A 1 92 ? 2.838 11.604 -2.271 1.00 77.56 92 SER A C 1
ATOM 739 O O . SER A 1 92 ? 2.495 12.756 -2.019 1.00 77.56 92 SER A O 1
ATOM 741 N N . ASN A 1 93 ? 4.015 11.316 -2.837 1.00 73.31 93 ASN A N 1
ATOM 742 C CA . ASN A 1 93 ? 5.045 12.322 -3.109 1.00 73.31 93 ASN A CA 1
ATOM 743 C C . ASN A 1 93 ? 4.773 13.144 -4.374 1.00 73.31 93 ASN A C 1
ATOM 745 O O . ASN A 1 93 ? 5.127 14.318 -4.437 1.00 73.31 93 ASN A O 1
ATOM 749 N N . THR A 1 94 ? 4.154 12.539 -5.388 1.00 69.00 94 THR A N 1
ATOM 750 C CA . THR A 1 94 ? 3.894 13.202 -6.677 1.00 69.00 94 THR A CA 1
ATOM 751 C C . THR A 1 94 ? 2.719 14.178 -6.624 1.00 69.00 94 THR A C 1
ATOM 753 O O . THR A 1 94 ? 2.564 14.987 -7.535 1.00 69.00 94 THR A O 1
ATOM 756 N N . GLY A 1 95 ? 1.877 14.117 -5.582 1.00 64.12 95 GLY A N 1
ATOM 757 C CA . GLY A 1 95 ? 0.720 15.005 -5.412 1.00 64.12 95 GLY A CA 1
ATOM 758 C C . GLY A 1 95 ? -0.303 14.938 -6.554 1.00 64.12 95 GLY A C 1
ATOM 759 O O . GLY A 1 95 ? -1.209 15.771 -6.610 1.00 64.12 95 GLY A O 1
ATOM 760 N N . SER A 1 96 ? -0.169 13.976 -7.477 1.00 60.19 96 SER A N 1
ATOM 761 C CA . SER A 1 96 ? -1.035 13.879 -8.648 1.00 60.19 96 SER A CA 1
ATOM 762 C C . SER A 1 96 ? -2.461 13.576 -8.192 1.00 60.19 96 SER A C 1
ATOM 764 O O . SER A 1 96 ? -2.693 12.675 -7.397 1.00 60.19 96 SER A O 1
ATOM 766 N N . LYS A 1 97 ? -3.453 14.339 -8.634 1.00 56.44 97 LYS A N 1
ATOM 767 C CA . LYS A 1 97 ? -4.867 13.956 -8.444 1.00 56.44 97 LYS A CA 1
ATOM 768 C C . LYS A 1 97 ? -5.396 13.223 -9.664 1.00 56.44 97 LYS A C 1
ATOM 770 O O . LYS A 1 97 ? -6.195 12.303 -9.534 1.00 56.44 97 LYS A O 1
ATOM 775 N N . ASP A 1 98 ? -4.850 13.588 -10.812 1.00 51.97 98 ASP A N 1
ATOM 776 C CA . ASP A 1 98 ? -5.104 12.958 -12.086 1.00 51.97 98 ASP A CA 1
ATOM 777 C C . ASP A 1 98 ? -4.150 11.793 -12.224 1.00 51.97 98 ASP A C 1
ATOM 779 O O . ASP A 1 98 ? -2.957 11.990 -12.425 1.00 51.97 98 ASP A O 1
ATOM 783 N N . LEU A 1 99 ? -4.668 10.595 -12.015 1.00 54.72 99 LEU A N 1
ATOM 784 C CA . LEU A 1 99 ? -4.315 9.389 -12.750 1.00 54.72 99 LEU A CA 1
ATOM 785 C C . LEU A 1 99 ? -5.259 8.333 -12.203 1.00 54.72 99 LEU A C 1
ATOM 787 O O . LEU A 1 99 ? -5.142 7.896 -11.059 1.00 54.72 99 LEU A O 1
ATOM 791 N N . GLU A 1 100 ? -6.249 8.026 -13.030 1.00 56.44 100 GLU A N 1
ATOM 792 C CA . GLU A 1 100 ? -7.328 7.078 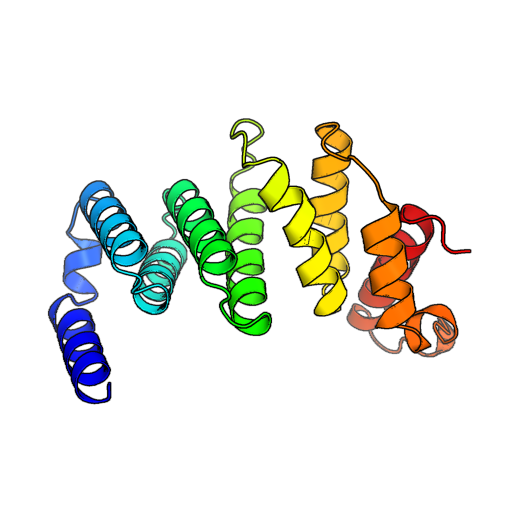-12.805 1.00 56.44 100 GLU A CA 1
ATOM 793 C C . GLU A 1 100 ? -6.718 5.675 -12.682 1.00 56.44 100 GLU A C 1
ATOM 795 O O . GLU A 1 100 ? -6.717 4.867 -13.609 1.00 56.44 100 GLU A O 1
ATOM 800 N N . GLY A 1 101 ? -6.078 5.398 -11.546 1.00 57.12 101 GLY A N 1
ATOM 801 C CA . GLY A 1 101 ? -5.669 4.044 -11.245 1.00 57.12 101 GLY A CA 1
ATOM 802 C C . GLY A 1 101 ? -6.919 3.184 -11.186 1.00 57.12 101 GLY A C 1
ATOM 803 O O . GLY A 1 101 ? -7.962 3.638 -10.708 1.00 57.12 101 GLY A O 1
ATOM 804 N N . SER A 1 102 ? -6.829 1.969 -11.736 1.00 67.31 102 SER A N 1
ATOM 805 C CA . SER A 1 102 ? -7.968 1.058 -11.796 1.00 67.31 102 SER A CA 1
ATOM 806 C C . SER A 1 102 ? -8.627 1.011 -10.422 1.00 67.31 102 SER A C 1
ATOM 808 O O . SER A 1 102 ? -7.974 0.678 -9.432 1.00 67.31 102 SER A O 1
ATOM 810 N N . ARG A 1 103 ? -9.904 1.396 -10.347 1.00 76.50 103 ARG A N 1
ATOM 811 C CA . ARG A 1 103 ? -10.696 1.400 -9.108 1.00 76.50 103 ARG A CA 1
ATOM 812 C C . ARG A 1 103 ? -10.528 0.094 -8.328 1.00 76.50 103 ARG A C 1
ATOM 814 O O . ARG A 1 103 ? -10.473 0.110 -7.103 1.00 76.50 103 ARG A O 1
ATOM 821 N N . ASP A 1 104 ? -10.383 -1.007 -9.057 1.00 79.56 104 ASP A N 1
ATOM 822 C CA . ASP A 1 104 ? -10.184 -2.347 -8.520 1.00 79.56 104 ASP A CA 1
ATOM 823 C C . ASP A 1 104 ? -8.848 -2.482 -7.771 1.00 79.56 104 ASP A C 1
ATOM 825 O O . ASP A 1 104 ? -8.795 -3.122 -6.724 1.00 79.56 104 ASP A O 1
ATOM 829 N N . LEU A 1 105 ? -7.782 -1.827 -8.246 1.00 81.00 105 LEU A N 1
ATOM 830 C CA . LEU A 1 105 ? -6.468 -1.819 -7.597 1.00 81.00 105 LEU A CA 1
ATOM 831 C C . LEU A 1 105 ? -6.514 -1.108 -6.241 1.00 81.00 105 LEU A C 1
ATOM 833 O O . LEU A 1 105 ? -5.981 -1.608 -5.250 1.00 81.00 105 LEU A O 1
ATOM 837 N N . TYR A 1 106 ? -7.183 0.044 -6.188 1.00 84.50 106 TYR A N 1
ATOM 838 C CA . TYR A 1 106 ? -7.372 0.778 -4.940 1.00 84.50 106 TYR A CA 1
ATOM 839 C C . TYR A 1 106 ? -8.330 0.066 -3.986 1.00 84.50 106 TYR A C 1
ATOM 841 O O . TYR A 1 106 ? -8.201 0.232 -2.784 1.00 84.50 106 TYR A O 1
ATOM 849 N N . GLU A 1 107 ? -9.246 -0.772 -4.467 1.00 85.25 107 GLU A N 1
ATOM 850 C CA . GLU A 1 107 ? -10.098 -1.583 -3.592 1.00 85.25 107 GLU A CA 1
ATOM 851 C C . GLU A 1 107 ? -9.295 -2.686 -2.878 1.00 85.25 107 GLU A C 1
ATOM 853 O O . GLU A 1 107 ? -9.478 -2.907 -1.676 1.00 85.25 107 GLU A O 1
ATOM 858 N N . VAL A 1 108 ? -8.348 -3.326 -3.580 1.00 86.88 108 VAL A N 1
ATOM 859 C CA . VAL A 1 108 ? -7.527 -4.420 -3.026 1.00 86.88 108 VAL A CA 1
ATOM 860 C C . VAL A 1 108 ? -6.311 -3.954 -2.220 1.00 86.88 108 VAL A C 1
ATOM 862 O O . VAL A 1 108 ? -5.880 -4.661 -1.308 1.00 86.88 108 VAL A O 1
ATOM 865 N N . LEU A 1 109 ? -5.766 -2.767 -2.495 1.00 88.62 109 LEU A N 1
ATOM 866 C CA . LEU A 1 109 ? -4.545 -2.280 -1.846 1.00 88.62 109 LEU A CA 1
ATOM 867 C C . LEU A 1 109 ? -4.693 -2.060 -0.320 1.00 88.62 109 LEU A C 1
ATOM 869 O O . LEU A 1 109 ? -3.866 -2.589 0.430 1.00 88.62 109 LEU A O 1
ATOM 873 N N . PRO A 1 110 ? -5.741 -1.382 0.198 1.00 89.75 110 PRO A N 1
ATOM 874 C CA . PRO A 1 110 ? -5.956 -1.261 1.636 1.00 89.75 110 PRO A CA 1
ATOM 875 C C . PRO A 1 110 ? -6.178 -2.614 2.312 1.00 89.75 110 PRO A C 1
ATOM 877 O O . PRO A 1 110 ? -5.760 -2.777 3.456 1.00 89.75 110 PRO A O 1
ATOM 880 N N . LEU A 1 111 ? -6.783 -3.599 1.627 1.00 88.44 111 LEU A N 1
ATOM 881 C CA . LEU A 1 111 ? -6.932 -4.952 2.179 1.00 88.44 111 LEU A CA 1
ATOM 882 C C . LEU A 1 111 ? -5.563 -5.549 2.495 1.00 88.44 111 LEU A C 1
ATOM 884 O O . LEU A 1 111 ? -5.349 -6.018 3.613 1.00 88.44 111 LEU A O 1
ATOM 888 N N . ASP A 1 112 ? -4.629 -5.522 1.543 1.00 89.00 112 ASP A N 1
ATOM 889 C CA . ASP A 1 112 ? -3.288 -6.080 1.741 1.00 89.00 112 ASP A CA 1
ATOM 890 C C . ASP A 1 112 ? -2.505 -5.322 2.833 1.00 89.00 112 ASP A C 1
ATOM 892 O O . ASP A 1 112 ? -1.821 -5.961 3.640 1.00 89.00 112 ASP A O 1
ATOM 896 N N . PHE A 1 113 ? -2.710 -4.008 2.986 1.00 90.12 113 PHE A N 1
ATOM 897 C CA . PHE A 1 113 ? -2.172 -3.260 4.129 1.00 90.12 113 PHE A CA 1
ATOM 898 C C . PHE A 1 113 ? -2.785 -3.664 5.471 1.00 90.12 113 PHE A C 1
ATOM 900 O O . PHE A 1 113 ? -2.040 -3.892 6.426 1.00 90.12 113 PHE A O 1
ATOM 907 N N . ILE A 1 114 ? -4.110 -3.819 5.559 1.00 89.25 114 ILE A N 1
ATOM 908 C CA . ILE A 1 114 ? -4.778 -4.304 6.777 1.00 89.25 114 ILE A CA 1
ATOM 909 C C . ILE A 1 114 ? -4.234 -5.679 7.135 1.00 89.25 114 ILE A C 1
ATOM 911 O O . ILE A 1 114 ? -3.854 -5.910 8.276 1.00 89.25 114 ILE A O 1
ATOM 915 N N . ARG A 1 115 ? -4.120 -6.585 6.163 1.00 86.44 115 ARG A N 1
ATOM 916 C CA . ARG A 1 115 ? -3.580 -7.936 6.372 1.00 86.44 115 ARG A CA 1
ATOM 917 C C . ARG A 1 115 ? -2.148 -7.919 6.906 1.00 86.44 115 ARG A C 1
ATOM 919 O O . ARG A 1 115 ? -1.826 -8.744 7.755 1.00 86.44 115 ARG A O 1
ATOM 926 N N . GLY A 1 116 ? -1.329 -6.971 6.453 1.00 83.94 116 GLY A N 1
ATOM 927 C CA . GLY A 1 116 ? 0.036 -6.742 6.935 1.00 83.94 116 GLY A CA 1
ATOM 928 C C . GLY A 1 116 ? 0.157 -5.895 8.211 1.00 83.94 116 GLY A C 1
ATOM 929 O O . GLY A 1 116 ? 1.274 -5.623 8.634 1.00 83.94 116 GLY A O 1
ATOM 930 N N . ALA A 1 117 ? -0.956 -5.474 8.826 1.00 86.00 117 ALA A N 1
ATOM 931 C CA . ALA A 1 117 ? -0.996 -4.538 9.958 1.00 86.00 117 ALA A CA 1
ATOM 932 C C . ALA A 1 117 ? -0.406 -3.136 9.670 1.00 86.00 117 ALA A C 1
ATOM 934 O O . ALA A 1 117 ? -0.058 -2.396 10.591 1.00 86.00 117 ALA A O 1
ATOM 935 N N . TYR A 1 118 ? -0.345 -2.729 8.400 1.00 87.31 118 TYR A N 1
ATOM 936 C CA . TYR A 1 118 ? 0.100 -1.403 7.962 1.00 87.31 118 TYR A CA 1
ATOM 937 C C . TYR A 1 118 ? -1.054 -0.384 8.011 1.00 87.31 118 TYR A C 1
ATOM 939 O O . TYR A 1 118 ? -1.454 0.180 6.993 1.00 87.31 118 TYR A O 1
ATOM 947 N N . PHE A 1 119 ? -1.620 -0.159 9.202 1.00 86.69 119 PHE A N 1
ATOM 948 C CA . PHE A 1 119 ? -2.836 0.651 9.385 1.00 86.69 119 PHE A CA 1
ATOM 949 C C . PHE A 1 119 ? -2.695 2.114 8.962 1.00 86.69 119 PHE A C 1
ATOM 951 O O . PHE A 1 119 ? -3.660 2.690 8.474 1.00 86.69 119 PHE A O 1
ATOM 958 N N . GLU A 1 120 ? -1.511 2.704 9.114 1.00 88.50 120 GLU A N 1
ATOM 959 C CA . GLU A 1 120 ? -1.227 4.066 8.647 1.00 88.50 120 GLU A CA 1
ATOM 960 C C . GLU A 1 120 ? -1.433 4.177 7.130 1.00 88.50 120 GLU A C 1
ATOM 962 O O . GLU A 1 120 ? -2.251 4.968 6.669 1.00 88.50 120 GLU A O 1
ATOM 967 N N . ARG A 1 121 ? -0.803 3.284 6.356 1.00 88.69 121 ARG A N 1
ATOM 968 C CA . ARG A 1 121 ? -0.970 3.224 4.896 1.00 88.69 121 ARG A CA 1
ATOM 969 C C . ARG A 1 121 ? -2.393 2.876 4.485 1.00 88.69 121 ARG A C 1
ATOM 971 O O . ARG A 1 121 ? -2.923 3.481 3.559 1.00 88.69 121 ARG A O 1
ATOM 978 N N . ALA A 1 122 ? -3.033 1.943 5.191 1.00 90.44 122 ALA A N 1
ATOM 979 C CA . ALA A 1 122 ? -4.436 1.629 4.948 1.00 90.44 122 ALA A CA 1
ATOM 980 C C . ALA A 1 122 ? -5.321 2.878 5.101 1.00 90.44 122 ALA A C 1
ATOM 982 O O . ALA A 1 122 ? -6.191 3.098 4.263 1.00 90.44 122 ALA A O 1
ATOM 983 N N . MET A 1 123 ? -5.076 3.712 6.118 1.00 90.50 123 MET A N 1
ATOM 984 C CA . MET A 1 123 ? -5.814 4.959 6.332 1.00 90.50 123 MET A CA 1
ATOM 985 C C . MET A 1 123 ? -5.506 6.027 5.280 1.00 90.50 123 MET A C 1
ATOM 987 O O . MET A 1 123 ? -6.435 6.689 4.828 1.00 90.50 123 MET A O 1
ATOM 991 N N . GLU A 1 124 ? -4.250 6.175 4.853 1.00 89.75 124 GLU A N 1
ATOM 992 C CA . GLU A 1 124 ? -3.874 7.116 3.787 1.00 89.75 124 GLU A CA 1
ATOM 993 C C . GLU A 1 124 ? -4.578 6.794 2.464 1.00 89.75 124 GLU A C 1
ATOM 995 O O . GLU A 1 124 ? -5.234 7.663 1.886 1.00 89.75 124 GLU A O 1
ATOM 1000 N N . VAL A 1 125 ? -4.488 5.536 2.008 1.00 89.00 125 VAL A N 1
ATOM 1001 C CA . VAL A 1 125 ? -5.191 5.091 0.794 1.00 89.00 125 VAL A CA 1
ATOM 1002 C C . VAL A 1 125 ? -6.688 5.278 0.971 1.00 89.00 125 VAL A C 1
ATOM 1004 O O . VAL A 1 125 ? -7.374 5.710 0.046 1.00 89.00 125 VAL A O 1
ATOM 1007 N N . SER A 1 126 ? -7.193 4.995 2.174 1.00 89.19 126 SER A N 1
ATOM 1008 C CA . SER A 1 126 ? -8.621 5.078 2.418 1.00 89.19 126 SER A CA 1
ATOM 1009 C C . SER A 1 126 ? -9.161 6.501 2.376 1.00 89.19 126 SER A C 1
ATOM 1011 O O . SER A 1 126 ? -10.195 6.738 1.760 1.00 89.19 126 SER A O 1
ATOM 1013 N N . GLY A 1 127 ? -8.441 7.466 2.951 1.00 88.81 127 GLY A N 1
ATOM 1014 C CA . GLY A 1 127 ? -8.792 8.883 2.848 1.00 88.81 127 GLY A CA 1
ATOM 1015 C C . GLY A 1 127 ? -8.838 9.353 1.393 1.00 88.81 127 GLY A C 1
ATOM 1016 O O . GLY A 1 127 ? -9.820 9.962 0.977 1.00 88.81 127 GLY A O 1
ATOM 1017 N N . TYR A 1 128 ? -7.843 8.972 0.585 1.00 86.19 128 TYR A N 1
ATOM 1018 C CA . TYR A 1 128 ? -7.838 9.275 -0.850 1.00 86.19 128 TYR A CA 1
ATOM 1019 C C . TYR A 1 128 ? -9.045 8.669 -1.582 1.00 86.19 128 TYR A C 1
ATOM 1021 O O . TYR A 1 128 ? -9.717 9.345 -2.359 1.00 86.19 128 TYR A O 1
ATOM 1029 N N . MET A 1 129 ? -9.370 7.403 -1.309 1.00 86.50 129 MET A N 1
ATOM 1030 C CA . MET A 1 129 ? -10.536 6.749 -1.904 1.00 86.50 129 MET A CA 1
ATOM 1031 C C . MET A 1 129 ? -11.864 7.403 -1.492 1.00 86.50 129 MET A C 1
ATOM 1033 O O . MET A 1 129 ? -12.814 7.373 -2.278 1.00 86.50 129 MET A O 1
ATOM 1037 N N . GLU A 1 130 ? -11.958 7.982 -0.288 1.00 87.50 130 GLU A N 1
ATOM 1038 C CA . GLU A 1 130 ? -13.124 8.767 0.140 1.00 87.50 130 GLU A CA 1
ATOM 1039 C C . GLU A 1 130 ? -13.217 10.089 -0.625 1.00 87.50 130 GLU A C 1
ATOM 1041 O O . GLU A 1 130 ? -14.281 10.403 -1.158 1.00 87.50 130 GLU A O 1
ATOM 1046 N N . GLU A 1 131 ? -12.107 10.824 -0.737 1.00 87.19 131 GLU A N 1
ATOM 1047 C CA . GLU A 1 131 ? -12.033 12.083 -1.491 1.00 87.19 131 GLU A CA 1
ATOM 1048 C C . GLU A 1 131 ? -12.418 11.901 -2.965 1.00 87.19 131 GLU A C 1
ATOM 1050 O O . GLU A 1 131 ? -13.089 12.754 -3.548 1.00 87.19 131 GLU A O 1
ATOM 1055 N N . CYS A 1 132 ? -12.040 10.767 -3.556 1.00 82.00 132 CYS A N 1
ATOM 1056 C CA . CYS A 1 132 ? -12.342 10.421 -4.943 1.00 82.00 132 CYS A CA 1
ATOM 1057 C C . CYS A 1 132 ? -13.653 9.628 -5.122 1.00 82.00 132 CYS A C 1
ATOM 1059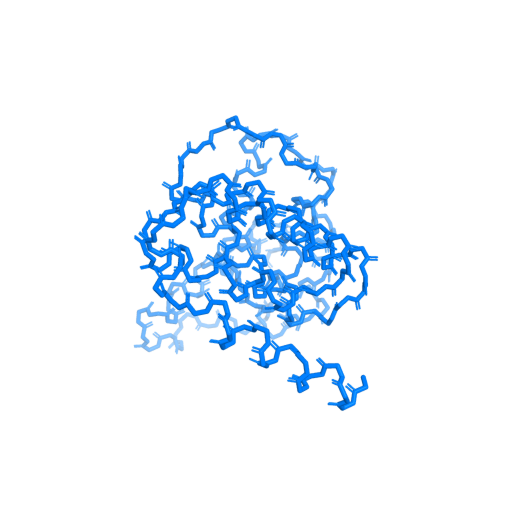 O O . CYS A 1 132 ? -13.960 9.216 -6.240 1.00 82.00 132 CYS A O 1
ATOM 1061 N N . ASN A 1 133 ? -14.433 9.399 -4.057 1.00 84.12 133 ASN A N 1
ATOM 1062 C CA . ASN A 1 133 ? -15.694 8.639 -4.080 1.00 84.12 133 ASN A CA 1
ATOM 1063 C C . ASN A 1 133 ? -15.575 7.238 -4.733 1.00 84.12 133 ASN A C 1
ATOM 1065 O O . ASN A 1 133 ? -16.417 6.818 -5.531 1.00 84.12 133 ASN A O 1
ATOM 1069 N N . MET A 1 134 ? -14.504 6.504 -4.414 1.00 83.25 134 MET A N 1
ATOM 1070 C CA . MET A 1 134 ? -14.150 5.240 -5.081 1.00 83.25 134 MET A CA 1
ATOM 1071 C C . MET A 1 134 ? -14.751 3.995 -4.413 1.00 83.25 134 MET A C 1
ATOM 1073 O O . MET A 1 134 ? -14.839 2.940 -5.049 1.00 83.25 134 MET A O 1
ATOM 1077 N N . TYR A 1 135 ? -15.204 4.091 -3.161 1.00 78.00 135 TYR A N 1
ATOM 1078 C CA . TYR A 1 135 ? -15.707 2.943 -2.402 1.00 78.00 135 TYR A CA 1
ATOM 1079 C C . TYR A 1 135 ? -16.959 2.305 -3.003 1.00 78.00 135 TYR A C 1
ATOM 1081 O O . TYR A 1 135 ? -17.896 2.990 -3.409 1.00 78.00 135 TYR A O 1
ATOM 1089 N N . ARG A 1 136 ? -16.983 0.968 -3.018 1.00 69.81 136 ARG A N 1
ATOM 1090 C CA . ARG A 1 136 ? -18.205 0.174 -3.217 1.00 69.81 136 ARG A CA 1
ATOM 1091 C C . ARG A 1 136 ? -18.783 -0.300 -1.889 1.00 69.81 136 ARG A C 1
ATOM 1093 O O . ARG A 1 136 ? -19.979 -0.152 -1.670 1.00 69.81 136 ARG A O 1
ATOM 1100 N N . ASP A 1 137 ? -17.931 -0.830 -1.011 1.00 80.19 137 ASP A N 1
ATOM 1101 C CA . ASP A 1 137 ? -18.325 -1.361 0.293 1.00 80.19 137 ASP A CA 1
ATOM 1102 C C . ASP A 1 137 ? -17.136 -1.353 1.273 1.00 80.19 137 ASP A C 1
ATOM 1104 O O . ASP A 1 137 ? -16.033 -1.774 0.927 1.00 80.19 137 ASP A O 1
ATOM 1108 N N . LYS A 1 138 ? -17.354 -0.891 2.512 1.00 88.88 138 LYS A N 1
ATOM 1109 C CA . LYS A 1 138 ? -16.335 -0.918 3.577 1.00 88.88 138 LYS A CA 1
ATOM 1110 C C . LYS A 1 138 ? -16.314 -2.236 4.360 1.00 88.88 138 LYS A C 1
ATOM 1112 O O . LYS A 1 138 ? -15.374 -2.494 5.116 1.00 88.88 138 LYS A O 1
ATOM 1117 N N . TRP A 1 139 ? -17.342 -3.069 4.204 1.00 89.00 139 TRP A N 1
ATOM 1118 C CA . TRP A 1 139 ? -17.537 -4.291 4.978 1.00 89.00 139 TRP A CA 1
ATOM 1119 C C . TRP A 1 139 ? -16.395 -5.294 4.794 1.00 89.00 139 TRP A C 1
ATOM 1121 O O . TRP A 1 139 ? -15.975 -5.908 5.771 1.00 89.00 139 TRP A O 1
ATOM 1131 N N . MET A 1 140 ? -15.816 -5.392 3.594 1.00 89.81 140 MET A N 1
ATOM 1132 C CA . MET A 1 140 ? -14.665 -6.269 3.337 1.00 89.81 140 MET A CA 1
ATOM 1133 C C . MET A 1 140 ? -13.452 -5.949 4.230 1.00 89.81 140 MET A C 1
ATOM 1135 O O . MET A 1 140 ? -12.805 -6.857 4.749 1.00 89.81 140 MET A O 1
ATOM 1139 N N . TYR A 1 141 ? -13.173 -4.664 4.476 1.00 91.12 141 TYR A N 1
ATOM 1140 C CA . TYR A 1 141 ? -12.071 -4.230 5.341 1.00 91.12 141 TYR A CA 1
ATOM 1141 C C . TYR A 1 141 ? -12.376 -4.518 6.813 1.00 91.12 141 TYR A C 1
ATOM 1143 O O . TYR A 1 141 ? -11.494 -4.933 7.567 1.00 91.12 141 TYR A O 1
ATOM 1151 N N . LYS A 1 142 ? -13.643 -4.329 7.213 1.00 91.06 142 LYS A N 1
ATOM 1152 C CA . LYS A 1 142 ? -14.143 -4.667 8.551 1.00 91.06 142 LYS A CA 1
ATOM 1153 C C . LYS A 1 142 ? -13.985 -6.161 8.837 1.00 91.06 142 LYS A C 1
ATOM 1155 O O . LYS A 1 142 ? -13.473 -6.533 9.889 1.00 91.06 142 LYS A O 1
ATOM 1160 N N . ASP A 1 143 ? -14.422 -6.999 7.905 1.00 90.69 143 ASP A N 1
ATOM 1161 C CA . ASP A 1 143 ? -14.393 -8.455 8.020 1.00 90.69 143 ASP A CA 1
ATOM 1162 C C . ASP A 1 143 ? -12.953 -8.987 8.134 1.00 90.69 143 ASP A C 1
ATOM 1164 O O . ASP A 1 143 ? -12.636 -9.710 9.082 1.00 90.69 143 ASP A O 1
ATOM 1168 N N . ASP A 1 144 ? -12.043 -8.546 7.259 1.00 89.19 144 ASP A N 1
ATOM 1169 C CA . ASP A 1 144 ? -10.628 -8.937 7.326 1.00 89.19 144 ASP A CA 1
ATOM 1170 C C . ASP A 1 144 ? -9.950 -8.464 8.622 1.00 89.19 144 ASP A C 1
ATOM 1172 O O . ASP A 1 144 ? -9.187 -9.219 9.235 1.00 89.19 144 ASP A O 1
ATOM 1176 N N . PHE A 1 145 ? -10.264 -7.253 9.093 1.00 89.50 145 PHE A N 1
ATOM 1177 C CA . PHE A 1 145 ? -9.756 -6.759 10.371 1.00 89.50 145 PHE A CA 1
ATOM 1178 C C . PHE A 1 145 ? -10.213 -7.630 11.546 1.00 89.50 145 PHE A C 1
ATOM 1180 O O . PHE A 1 145 ? -9.389 -8.053 12.357 1.00 89.50 145 PHE A O 1
ATOM 1187 N N . LEU A 1 146 ? -11.506 -7.951 11.626 1.00 89.31 146 LEU A N 1
ATOM 1188 C CA . LEU A 1 146 ? -12.052 -8.786 12.700 1.00 89.31 146 LEU A CA 1
ATOM 1189 C C . LEU A 1 146 ? -11.516 -10.225 12.654 1.00 89.31 146 LEU A C 1
ATOM 1191 O O . LEU A 1 146 ? -11.383 -10.869 13.698 1.00 89.31 146 LEU A O 1
ATOM 1195 N N . LYS A 1 147 ? -11.186 -10.739 11.465 1.00 88.69 147 LYS A N 1
ATOM 1196 C CA . LYS A 1 147 ? -10.587 -12.069 11.294 1.00 88.69 147 LYS A CA 1
ATOM 1197 C C . LYS A 1 147 ? -9.131 -12.117 11.752 1.00 88.69 147 LYS A C 1
ATOM 1199 O O . LYS A 1 147 ? -8.766 -13.048 12.471 1.00 88.69 147 LYS A O 1
ATOM 1204 N N . LEU A 1 148 ? -8.319 -11.140 11.343 1.00 86.75 148 LEU A N 1
ATOM 1205 C CA . LEU A 1 148 ? -6.858 -11.171 11.493 1.00 86.75 148 LEU A CA 1
ATOM 1206 C C . LEU A 1 148 ? -6.360 -10.475 12.761 1.00 86.75 148 LEU A C 1
ATOM 1208 O O . LEU A 1 148 ? -5.399 -10.925 13.379 1.00 86.75 148 LEU A O 1
ATOM 1212 N N . HIS A 1 149 ? -7.040 -9.411 13.185 1.00 84.88 149 HIS A N 1
ATOM 1213 C CA . HIS A 1 149 ? -6.567 -8.489 14.220 1.00 84.88 149 HIS A CA 1
ATOM 1214 C C . HIS A 1 149 ? -7.446 -8.506 15.460 1.00 84.88 149 HIS A C 1
ATOM 1216 O O . HIS A 1 149 ? -7.667 -7.482 16.103 1.00 84.88 149 HIS A O 1
ATOM 1222 N N . LYS A 1 150 ? -7.919 -9.699 15.836 1.00 77.69 150 LYS A N 1
ATOM 1223 C CA . LYS A 1 150 ? -8.774 -9.918 17.009 1.00 77.69 150 LYS A CA 1
ATOM 1224 C C . LYS A 1 150 ? -8.225 -9.226 18.252 1.00 77.69 150 LYS A C 1
ATOM 1226 O O . LYS A 1 150 ? -8.905 -8.425 18.876 1.00 77.69 150 LYS A O 1
ATOM 1231 N N . ASN A 1 151 ? -6.952 -9.433 18.558 1.00 72.62 151 ASN A N 1
ATOM 1232 C CA . ASN A 1 151 ? -6.343 -8.831 19.742 1.00 72.62 151 ASN A CA 1
ATOM 1233 C C . ASN A 1 151 ? -6.390 -7.296 19.693 1.00 72.62 151 ASN A C 1
ATOM 1235 O O . ASN A 1 151 ? -6.721 -6.674 20.692 1.00 72.62 151 ASN A O 1
ATOM 1239 N N . LEU A 1 152 ? -6.209 -6.680 18.521 1.00 72.38 152 LEU A N 1
ATOM 1240 C CA . LEU A 1 152 ? -6.338 -5.229 18.357 1.00 72.38 152 LEU A CA 1
ATOM 1241 C C . LEU A 1 152 ? -7.800 -4.738 18.437 1.00 72.38 152 LEU A C 1
ATOM 1243 O O . LEU A 1 152 ? -8.062 -3.559 18.651 1.00 72.38 152 LEU A O 1
ATOM 1247 N N . CYS A 1 153 ? -8.792 -5.616 18.331 1.00 58.31 153 CYS A N 1
ATOM 1248 C CA . CYS A 1 153 ? -10.176 -5.247 18.613 1.00 58.31 153 CYS A CA 1
ATOM 1249 C C . CYS A 1 153 ? -10.414 -5.076 20.128 1.00 58.31 153 CYS A C 1
ATOM 1251 O O . CYS A 1 153 ? -11.067 -4.118 20.547 1.00 58.31 153 CYS A O 1
ATOM 1253 N N . TRP A 1 154 ? -9.835 -5.954 20.957 1.00 52.28 154 TRP A N 1
ATOM 1254 C CA . TRP A 1 154 ? -10.144 -6.047 22.395 1.00 52.28 154 TRP A CA 1
ATOM 1255 C C . TRP A 1 154 ? -9.029 -5.571 23.347 1.00 52.28 154 TRP A C 1
ATOM 1257 O O . TRP A 1 154 ? -9.305 -5.356 24.525 1.00 52.28 154 TRP A O 1
ATOM 1267 N N . SER A 1 155 ? -7.789 -5.376 22.880 1.00 57.97 155 SER A N 1
ATOM 1268 C CA . SER A 1 155 ? -6.611 -5.179 23.747 1.00 57.97 155 SER A CA 1
ATOM 1269 C C . SER A 1 155 ? -5.929 -3.811 23.649 1.00 57.97 155 SER A C 1
ATOM 1271 O O . SER A 1 155 ? -4.839 -3.654 24.196 1.00 57.97 155 SER A O 1
ATOM 1273 N N . LEU A 1 156 ? -6.517 -2.805 22.990 1.00 59.06 156 LEU A N 1
ATOM 1274 C CA . LEU A 1 156 ? -5.893 -1.478 22.868 1.00 59.06 156 LEU A CA 1
ATOM 1275 C C . LEU A 1 156 ? -5.948 -0.684 24.191 1.00 59.06 156 LEU A C 1
ATOM 1277 O O . LEU A 1 156 ? -6.680 0.300 24.329 1.00 59.06 156 LEU A O 1
ATOM 1281 N N . LYS A 1 157 ? -5.154 -1.081 25.190 1.00 56.50 157 LYS A N 1
ATOM 1282 C CA . LYS A 1 157 ? -4.942 -0.266 26.387 1.00 56.50 157 LYS A CA 1
ATOM 1283 C C . LYS A 1 157 ? -3.954 0.849 26.062 1.00 56.50 157 LYS A C 1
ATOM 1285 O O . LYS A 1 157 ? -2.760 0.626 25.904 1.00 56.50 157 LYS A O 1
ATOM 1290 N N . ALA A 1 158 ? -4.457 2.081 26.020 1.00 52.19 158 ALA A N 1
ATOM 1291 C CA . ALA A 1 158 ? -3.634 3.281 25.842 1.00 52.19 158 ALA A CA 1
ATOM 1292 C C . ALA A 1 158 ? -2.534 3.431 26.914 1.00 52.19 158 ALA A C 1
ATOM 1294 O O . ALA A 1 158 ? -1.545 4.120 26.684 1.00 52.19 158 ALA A O 1
ATOM 1295 N N . SER A 1 159 ? -2.686 2.756 28.058 1.00 51.50 159 SER A N 1
ATOM 1296 C CA . SER A 1 159 ? -1.706 2.715 29.145 1.00 51.50 159 SER A CA 1
ATOM 1297 C C . SER A 1 159 ? -0.427 1.926 28.826 1.00 51.50 159 SER A C 1
ATOM 1299 O O . SER A 1 159 ? 0.522 2.025 29.593 1.00 51.50 159 SER A O 1
ATOM 1301 N N . GLU A 1 160 ? -0.385 1.141 27.742 1.00 54.50 160 GLU A N 1
ATOM 1302 C CA . GLU A 1 160 ? 0.765 0.287 27.381 1.00 54.50 160 GLU A CA 1
ATOM 1303 C C . GLU A 1 160 ? 1.683 0.901 26.307 1.00 54.50 160 GLU A C 1
ATOM 1305 O O . GLU A 1 160 ? 2.773 0.388 26.057 1.00 54.50 160 GLU A O 1
ATOM 1310 N N . ALA A 1 161 ? 1.289 2.019 25.685 1.00 58.22 161 ALA A N 1
ATOM 1311 C CA . ALA A 1 161 ? 2.109 2.698 24.683 1.00 58.22 161 ALA A CA 1
ATOM 1312 C C . ALA A 1 161 ? 3.225 3.517 25.360 1.00 58.22 161 ALA A C 1
ATOM 1314 O O . ALA A 1 161 ? 3.041 4.685 25.719 1.00 58.22 161 ALA A O 1
ATOM 1315 N N . SER A 1 162 ? 4.388 2.889 25.547 1.00 62.62 162 SER A N 1
ATOM 1316 C CA . SER A 1 162 ? 5.562 3.497 26.186 1.00 62.62 162 SER A CA 1
ATOM 1317 C C . SER A 1 162 ? 6.328 4.439 25.254 1.00 62.62 162 SER A C 1
ATOM 1319 O O . SER A 1 162 ? 7.046 5.321 25.724 1.00 62.62 162 SER A O 1
ATOM 1321 N N . THR A 1 163 ? 6.139 4.301 23.939 1.00 75.38 163 THR A N 1
ATOM 1322 C CA . THR A 1 163 ? 6.833 5.090 22.912 1.00 75.38 163 TH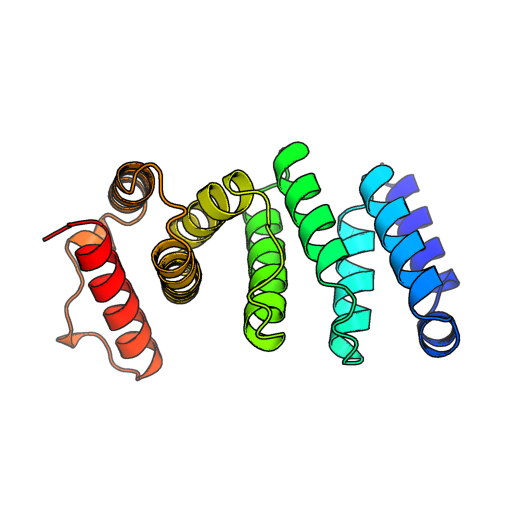R A CA 1
ATOM 1323 C C . THR A 1 163 ? 5.873 5.867 22.015 1.00 75.38 163 THR A C 1
ATOM 1325 O O . THR A 1 163 ? 4.726 5.479 21.794 1.00 75.38 163 THR A O 1
ATOM 1328 N N . GLU A 1 164 ? 6.367 6.966 21.449 1.00 72.31 164 GLU A N 1
ATOM 1329 C CA . GLU A 1 164 ? 5.607 7.813 20.526 1.00 72.31 164 GLU A CA 1
ATOM 1330 C C . GLU A 1 164 ? 5.163 7.058 19.262 1.00 72.31 164 GLU A C 1
ATOM 1332 O O . GLU A 1 164 ? 4.030 7.201 18.812 1.00 72.31 164 GLU A O 1
ATOM 1337 N N . ALA A 1 165 ? 6.015 6.172 18.738 1.00 67.69 165 ALA A N 1
ATOM 1338 C CA . ALA A 1 165 ? 5.669 5.313 17.607 1.00 67.69 165 ALA A CA 1
ATOM 1339 C C . ALA A 1 165 ? 4.504 4.359 17.933 1.00 67.69 165 ALA A C 1
ATOM 1341 O O . ALA A 1 165 ? 3.598 4.182 17.119 1.00 67.69 165 ALA A O 1
ATOM 1342 N N . GLN A 1 166 ? 4.475 3.790 19.145 1.00 70.12 166 GLN A N 1
ATOM 1343 C CA . GLN A 1 166 ? 3.361 2.948 19.590 1.00 70.12 166 GLN A CA 1
ATOM 1344 C C . GLN A 1 166 ? 2.069 3.750 19.758 1.00 70.12 166 GLN A C 1
ATOM 1346 O O . GLN A 1 166 ? 1.007 3.240 19.412 1.00 70.12 166 GLN A O 1
ATOM 1351 N N . ARG A 1 167 ? 2.134 5.000 20.242 1.00 73.94 167 ARG A N 1
ATOM 1352 C CA . ARG A 1 167 ? 0.947 5.871 20.322 1.00 73.94 167 ARG A CA 1
ATOM 1353 C C . ARG A 1 167 ? 0.382 6.192 18.946 1.00 73.94 167 ARG A C 1
ATOM 1355 O O . ARG A 1 167 ? -0.813 6.017 18.748 1.00 73.94 167 ARG A O 1
ATOM 1362 N N . LYS A 1 168 ? 1.227 6.570 17.986 1.00 76.56 168 LYS A N 1
ATOM 1363 C CA . LYS A 1 168 ? 0.792 6.829 16.603 1.00 76.56 168 LYS A CA 1
ATOM 1364 C C . LYS A 1 168 ? 0.173 5.594 15.955 1.00 76.56 168 LYS A C 1
ATOM 1366 O O . LYS A 1 168 ? -0.892 5.677 15.349 1.00 76.56 168 LYS A O 1
ATOM 1371 N N . SER A 1 169 ? 0.788 4.428 16.152 1.00 75.75 169 SER A N 1
ATOM 1372 C CA . SER A 1 169 ? 0.228 3.153 15.694 1.00 75.75 169 SER A CA 1
ATOM 1373 C C . SER A 1 169 ? -1.144 2.872 16.332 1.00 75.75 169 SER A C 1
ATOM 1375 O O . SER A 1 169 ? -2.093 2.511 15.634 1.00 75.75 169 SER A O 1
ATOM 1377 N N . LEU A 1 170 ? -1.288 3.130 17.637 1.00 82.44 170 LEU A N 1
ATOM 1378 C CA . LEU A 1 170 ? -2.549 3.009 18.374 1.00 82.44 170 LEU A CA 1
ATOM 1379 C C . LEU A 1 170 ? -3.641 3.935 17.813 1.00 82.44 170 LEU A C 1
ATOM 1381 O O . LEU A 1 170 ? -4.793 3.526 17.671 1.00 82.44 170 LEU A O 1
ATOM 1385 N N . GLU A 1 171 ? -3.290 5.184 17.513 1.00 85.19 171 GLU A N 1
ATOM 1386 C CA . GLU A 1 171 ? -4.195 6.171 16.922 1.00 85.19 171 GLU A CA 1
ATOM 1387 C C . GLU A 1 171 ? -4.652 5.756 15.526 1.00 85.19 171 GLU A C 1
ATOM 1389 O O . GLU A 1 171 ? -5.850 5.815 15.252 1.00 85.19 171 GLU A O 1
ATOM 1394 N N . CYS A 1 172 ? -3.745 5.242 14.689 1.00 84.69 172 CYS A N 1
ATOM 1395 C CA . CYS A 1 172 ? -4.090 4.714 13.368 1.00 84.69 172 CYS A CA 1
ATOM 1396 C C . CYS A 1 172 ? -5.100 3.564 13.469 1.00 84.69 172 CYS A C 1
ATOM 1398 O O . CYS A 1 172 ? -6.098 3.553 12.752 1.00 84.69 172 CYS A O 1
ATOM 1400 N N . VAL A 1 173 ? -4.897 2.628 14.404 1.00 87.19 173 VAL A N 1
ATOM 1401 C CA . VAL A 1 173 ? -5.837 1.516 14.630 1.00 87.19 173 VAL A CA 1
ATOM 1402 C C . VAL A 1 173 ? -7.197 2.023 15.119 1.00 87.19 173 VAL A C 1
ATOM 1404 O O . VAL A 1 173 ? -8.234 1.537 14.668 1.00 87.19 173 VAL A O 1
ATOM 1407 N N . LYS A 1 174 ? -7.229 3.017 16.017 1.00 87.62 174 LYS A N 1
ATOM 1408 C CA . LYS A 1 174 ? -8.485 3.636 16.477 1.00 87.62 174 LYS A CA 1
ATOM 1409 C C . LYS A 1 174 ? -9.214 4.363 15.346 1.00 87.62 174 LYS A C 1
ATOM 1411 O O . LYS A 1 174 ? -10.428 4.210 15.214 1.00 87.62 174 LYS A O 1
ATOM 1416 N N . ALA A 1 175 ? -8.487 5.128 14.532 1.00 89.94 175 ALA A N 1
ATOM 1417 C CA . ALA A 1 175 ? -9.033 5.819 13.369 1.00 89.94 175 ALA A CA 1
ATOM 1418 C C . ALA A 1 175 ? -9.618 4.815 12.369 1.00 89.94 175 ALA A C 1
ATOM 1420 O O . ALA A 1 175 ? -10.758 4.980 11.940 1.00 89.94 175 ALA A O 1
ATOM 1421 N N . PHE A 1 176 ? -8.890 3.728 12.101 1.00 90.38 176 PHE A N 1
ATOM 1422 C CA . PHE A 1 176 ? -9.350 2.636 11.253 1.00 90.38 176 PHE A CA 1
ATOM 1423 C C . PHE A 1 176 ? -10.630 1.988 11.787 1.00 90.38 176 PHE A C 1
ATOM 1425 O O . PHE A 1 176 ? -11.607 1.879 11.052 1.00 90.38 176 PHE A O 1
ATOM 1432 N N . ARG A 1 177 ? -10.674 1.618 13.076 1.00 89.50 177 ARG A N 1
ATOM 1433 C CA . ARG A 1 177 ? -11.874 1.036 13.708 1.00 89.50 177 ARG A CA 1
ATOM 1434 C C . ARG A 1 177 ? -13.098 1.928 13.540 1.00 89.50 177 ARG A C 1
ATOM 1436 O O . ARG A 1 177 ? -14.137 1.454 13.090 1.00 89.50 177 ARG A O 1
ATOM 1443 N N . LYS A 1 178 ? -12.952 3.223 13.830 1.00 90.56 178 LYS A N 1
ATOM 1444 C CA . LYS A 1 178 ? -14.017 4.211 13.628 1.00 90.56 178 LYS A CA 1
ATOM 1445 C C . LYS A 1 178 ? -14.443 4.275 12.160 1.00 90.56 178 LYS A C 1
ATOM 1447 O O . LYS A 1 178 ? -15.635 4.294 11.869 1.00 90.56 178 LYS A O 1
ATOM 1452 N N . TRP A 1 179 ? -13.478 4.283 11.245 1.00 89.69 179 TRP A N 1
ATOM 1453 C CA . TRP A 1 179 ? -13.708 4.371 9.806 1.00 89.69 179 TRP A CA 1
ATOM 1454 C C . TRP A 1 179 ? -14.501 3.177 9.242 1.00 89.69 179 TRP A C 1
ATOM 1456 O O . TRP A 1 179 ? -15.388 3.378 8.408 1.00 89.69 179 TRP A O 1
ATOM 1466 N N . VAL A 1 180 ? -14.255 1.959 9.740 1.00 90.25 180 VAL A N 1
ATOM 1467 C CA . VAL A 1 180 ? -15.017 0.748 9.372 1.00 90.25 180 VAL A CA 1
ATOM 1468 C C . VAL A 1 180 ? -16.251 0.487 10.253 1.00 90.25 180 VAL A C 1
ATOM 1470 O O . VAL A 1 180 ? -16.908 -0.546 10.107 1.00 90.25 180 VAL A O 1
ATOM 1473 N N . GLY A 1 181 ? -16.586 1.387 11.183 1.00 88.56 181 GLY A N 1
ATOM 1474 C CA . GLY A 1 181 ? -17.737 1.238 12.082 1.00 88.56 181 GLY A CA 1
ATOM 1475 C C . GLY A 1 181 ? -17.608 0.054 13.048 1.00 88.56 181 GLY A C 1
ATOM 1476 O O . GLY A 1 181 ? -18.531 -0.759 13.162 1.00 88.56 181 GLY A O 1
ATOM 1477 N N . ILE A 1 182 ? -16.437 -0.107 13.667 1.00 86.06 182 ILE A N 1
ATOM 1478 C CA . ILE A 1 182 ? -16.197 -1.000 14.808 1.00 86.06 182 ILE A CA 1
ATOM 1479 C C . ILE A 1 182 ? -16.119 -0.131 16.064 1.00 86.06 182 ILE A C 1
ATOM 1481 O O . ILE A 1 182 ? -15.173 0.648 16.208 1.00 86.06 182 ILE A O 1
ATOM 1485 N N . ASP A 1 183 ? -17.093 -0.305 16.955 1.00 67.56 183 ASP A N 1
ATOM 1486 C CA . ASP A 1 183 ? -17.142 0.349 18.268 1.00 67.56 183 ASP A CA 1
ATOM 1487 C C . ASP A 1 183 ? -16.075 -0.201 19.232 1.00 67.56 183 ASP A C 1
ATOM 1489 O O . ASP A 1 183 ? -15.727 -1.405 19.157 1.00 67.56 183 ASP A O 1
#